Protein AF-A0A9X3VBK5-F1 (afdb_monomer)

Foldseek 3Di:
DDDDDDDDDDDDDDDDPPDDDDDDPPDPPDDPPVDDPDDDPPPPPPPPPPDDDDPVRLVPDPPVDPPDDDPLVVQLVVCVVVVNDPSNVPPVVSVVVVVVD

pLDDT: mean 72.31, std 13.9, range [42.0, 92.19]

Radius of gyration: 31.39 Å; Cα contacts (8 Å, |Δi|>4): 17; chains: 1; bounding box: 71×64×63 Å

Structure (mmCIF, N/CA/C/O backbone):
data_AF-A0A9X3VBK5-F1
#
_entry.id   AF-A0A9X3VBK5-F1
#
loop_
_atom_site.group_PDB
_atom_site.id
_atom_site.type_symbol
_atom_site.label_atom_id
_atom_site.label_alt_id
_atom_site.label_comp_id
_atom_site.label_asym_id
_atom_site.label_entity_id
_atom_site.label_seq_id
_atom_site.pdbx_PDB_ins_code
_atom_site.Cartn_x
_atom_site.Cartn_y
_atom_site.Cartn_z
_atom_site.occupancy
_atom_site.B_iso_or_equiv
_atom_site.auth_seq_id
_atom_site.auth_comp_id
_atom_site.auth_asym_id
_atom_site.auth_atom_id
_atom_site.pdbx_PDB_model_num
ATOM 1 N N . MET A 1 1 ? 56.108 5.481 1.969 1.00 42.00 1 MET A N 1
ATOM 2 C CA . MET A 1 1 ? 55.533 6.588 2.764 1.00 42.00 1 MET A CA 1
ATOM 3 C C . MET A 1 1 ? 56.610 7.629 3.003 1.00 42.00 1 MET A C 1
ATOM 5 O O . MET A 1 1 ? 57.718 7.203 3.306 1.00 42.00 1 MET A O 1
ATOM 9 N N . PRO A 1 2 ? 56.276 8.927 3.051 1.00 48.38 2 PRO A N 1
ATOM 10 C CA . PRO A 1 2 ? 55.468 9.722 2.116 1.00 48.38 2 PRO A CA 1
ATOM 11 C C . PRO A 1 2 ? 56.465 10.487 1.184 1.00 48.38 2 PRO A C 1
ATOM 13 O O . PRO A 1 2 ? 57.523 9.923 0.933 1.00 48.38 2 PRO A O 1
ATOM 16 N N . THR A 1 3 ? 56.279 11.664 0.568 1.00 46.81 3 THR A N 1
ATOM 17 C CA . THR A 1 3 ? 55.198 12.670 0.438 1.00 46.81 3 THR A CA 1
ATOM 18 C C . THR A 1 3 ? 55.039 13.079 -1.048 1.00 46.81 3 THR A C 1
ATOM 20 O O . THR A 1 3 ? 55.686 12.528 -1.937 1.00 46.81 3 THR A O 1
ATOM 23 N N . SER A 1 4 ? 54.199 14.079 -1.328 1.00 52.28 4 SER A N 1
ATOM 24 C CA . SER A 1 4 ? 54.236 14.909 -2.545 1.00 52.28 4 SER A CA 1
ATOM 25 C C . SER A 1 4 ? 54.259 16.392 -2.132 1.00 52.28 4 SER A C 1
ATOM 27 O O . SER A 1 4 ? 53.777 16.702 -1.039 1.00 52.28 4 SER A O 1
ATOM 29 N N . PRO A 1 5 ? 54.807 17.319 -2.942 1.00 60.88 5 PRO A N 1
ATOM 30 C CA . PRO A 1 5 ? 54.797 18.746 -2.618 1.00 60.88 5 PRO A CA 1
ATOM 31 C C . PRO A 1 5 ? 53.393 19.363 -2.795 1.00 60.88 5 PRO A C 1
ATOM 33 O O . PRO A 1 5 ? 52.616 18.887 -3.627 1.00 60.88 5 PRO A O 1
ATOM 36 N N . PRO A 1 6 ? 53.049 20.432 -2.052 1.00 49.16 6 PRO A N 1
ATOM 37 C CA . PRO A 1 6 ? 51.755 21.096 -2.178 1.00 49.16 6 PRO A CA 1
ATOM 38 C C . PRO A 1 6 ? 51.657 21.905 -3.479 1.00 49.16 6 PRO A C 1
ATOM 40 O O . PRO A 1 6 ? 52.544 22.693 -3.808 1.00 49.16 6 PRO A O 1
ATOM 43 N N . SER A 1 7 ? 50.544 21.751 -4.199 1.00 44.44 7 SER A N 1
ATOM 44 C CA . SER A 1 7 ? 50.216 22.597 -5.350 1.00 44.44 7 SER A CA 1
ATOM 45 C C . SER A 1 7 ? 49.726 23.966 -4.870 1.00 44.44 7 SER A C 1
ATOM 47 O O . SER A 1 7 ? 48.705 24.066 -4.189 1.00 44.44 7 SER A O 1
ATOM 49 N N . SER A 1 8 ? 50.463 25.025 -5.209 1.00 48.12 8 SER A N 1
ATOM 50 C CA . SER A 1 8 ? 50.069 26.403 -4.906 1.00 48.12 8 SER A CA 1
ATOM 51 C C . SER A 1 8 ? 49.005 26.877 -5.897 1.00 48.12 8 SER A C 1
ATOM 53 O O . SER A 1 8 ? 49.268 26.969 -7.096 1.00 48.12 8 SER A O 1
ATOM 55 N N . SER A 1 9 ? 47.803 27.183 -5.405 1.00 50.09 9 SER A N 1
ATOM 56 C CA . SER A 1 9 ? 46.740 27.794 -6.214 1.00 50.09 9 SER A CA 1
ATOM 57 C C . SER A 1 9 ? 46.908 29.319 -6.246 1.00 50.09 9 SER A C 1
ATOM 59 O O . SER A 1 9 ? 47.011 29.923 -5.176 1.00 50.09 9 SER A O 1
ATOM 61 N N . PRO A 1 10 ? 46.907 29.977 -7.421 1.00 53.22 10 PRO A N 1
ATOM 62 C CA . PRO A 1 10 ? 46.969 31.432 -7.489 1.00 53.22 10 PRO A CA 1
ATOM 63 C C . PRO A 1 10 ? 45.655 32.058 -7.000 1.00 53.22 10 PRO A C 1
ATOM 65 O O . PRO A 1 10 ? 44.563 31.601 -7.339 1.00 53.22 10 PRO A O 1
ATOM 68 N N . ALA A 1 11 ? 45.764 33.126 -6.208 1.00 48.34 11 ALA A N 1
ATOM 69 C CA . ALA A 1 11 ? 44.611 33.853 -5.685 1.00 48.34 11 ALA A CA 1
ATOM 70 C C . ALA A 1 11 ? 43.803 34.519 -6.814 1.00 48.34 11 ALA A C 1
ATOM 72 O O . ALA A 1 11 ? 44.362 35.151 -7.712 1.00 48.34 11 ALA A O 1
ATOM 73 N N . ARG A 1 12 ? 42.472 34.400 -6.751 1.00 54.22 12 ARG A N 1
ATOM 74 C CA . ARG A 1 12 ? 41.550 34.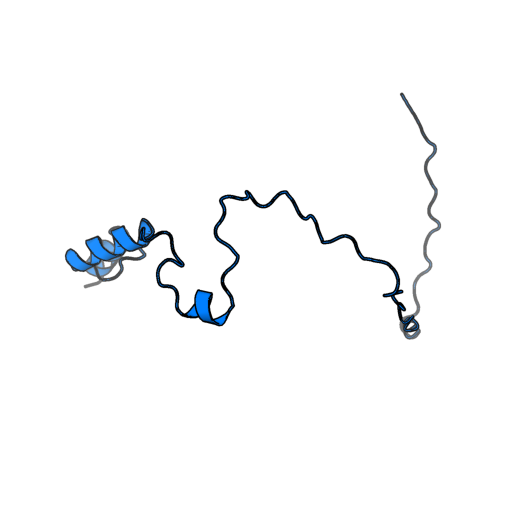993 -7.728 1.00 54.22 12 ARG A CA 1
ATOM 75 C C . ARG A 1 12 ? 41.291 36.472 -7.380 1.00 54.22 12 ARG A C 1
ATOM 77 O O . ARG A 1 12 ? 40.927 36.736 -6.234 1.00 54.22 12 ARG A O 1
ATOM 84 N N . PRO A 1 13 ? 41.441 37.426 -8.319 1.00 63.28 13 PRO A N 1
ATOM 85 C CA . PRO A 1 13 ? 41.087 38.827 -8.077 1.00 63.28 13 PRO A CA 1
ATOM 86 C C . PRO A 1 13 ? 39.561 39.008 -7.919 1.00 63.28 13 PRO A C 1
ATOM 88 O O . PRO A 1 13 ? 38.796 38.151 -8.378 1.00 63.28 13 PRO A O 1
ATOM 91 N N . PRO A 1 14 ? 39.101 40.097 -7.270 1.00 53.12 14 PRO A N 1
ATOM 92 C CA . PRO A 1 14 ? 37.676 40.379 -7.104 1.00 53.12 14 PRO A CA 1
ATOM 93 C C . PRO A 1 14 ? 37.005 40.623 -8.463 1.00 53.12 14 PRO A C 1
ATOM 95 O O . PRO A 1 14 ? 37.605 41.208 -9.361 1.00 53.12 14 PRO A O 1
ATOM 98 N N . ALA A 1 15 ? 35.768 40.149 -8.617 1.00 57.06 15 ALA A N 1
ATOM 99 C CA . ALA A 1 15 ? 35.036 40.221 -9.878 1.00 57.06 15 ALA A CA 1
ATOM 100 C C . ALA A 1 15 ? 34.178 41.493 -9.970 1.00 57.06 15 ALA A C 1
ATOM 102 O O . ALA A 1 15 ? 33.359 41.747 -9.085 1.00 57.06 15 ALA A O 1
ATOM 103 N N . ASP A 1 16 ? 34.314 42.233 -11.072 1.00 56.06 16 ASP A N 1
ATOM 104 C CA . ASP A 1 16 ? 33.401 43.323 -11.425 1.00 56.06 16 ASP A CA 1
ATOM 105 C C . ASP 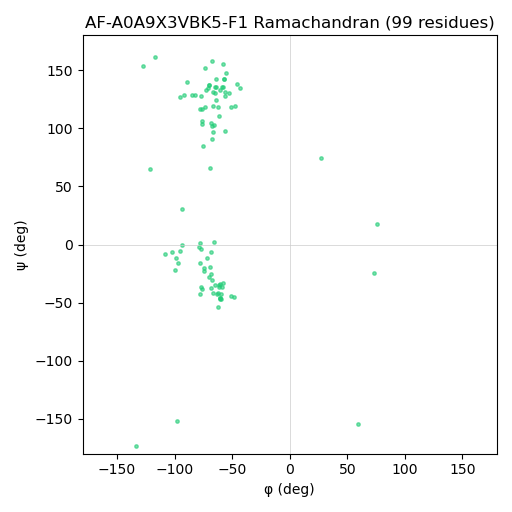A 1 16 ? 31.993 42.776 -11.744 1.00 56.06 16 ASP A C 1
ATOM 107 O O . ASP A 1 16 ? 31.862 41.849 -12.551 1.00 56.06 16 ASP A O 1
ATOM 111 N N . PRO A 1 17 ? 30.913 43.342 -11.170 1.00 57.53 17 PRO A N 1
ATOM 112 C CA . PRO A 1 17 ? 29.559 42.789 -11.288 1.00 57.53 17 PRO A CA 1
ATOM 113 C C . PRO A 1 17 ? 28.860 43.070 -12.633 1.00 57.53 17 PRO A C 1
ATOM 115 O O . PRO A 1 17 ? 27.706 42.688 -12.807 1.00 57.53 17 PRO A O 1
ATOM 118 N N . THR A 1 18 ? 29.517 43.745 -13.581 1.00 55.75 18 THR A N 1
ATOM 119 C CA . THR A 1 18 ? 28.951 44.124 -14.892 1.00 55.75 18 THR A CA 1
ATOM 120 C C . THR A 1 18 ? 29.410 43.241 -16.055 1.00 55.75 18 THR A C 1
ATOM 122 O O . THR A 1 18 ? 28.881 43.367 -17.161 1.00 55.75 18 THR A O 1
ATOM 125 N N . ALA A 1 19 ? 30.348 42.316 -15.836 1.00 59.44 19 ALA A N 1
ATOM 126 C CA . ALA A 1 19 ? 30.740 41.344 -16.851 1.00 59.44 19 ALA A CA 1
ATOM 127 C C . ALA A 1 19 ? 29.672 40.241 -16.973 1.00 59.44 19 ALA A C 1
ATOM 129 O O . ALA A 1 19 ? 29.569 39.364 -16.114 1.00 59.44 19 ALA A O 1
ATOM 130 N N . SER A 1 20 ? 28.887 40.262 -18.058 1.00 61.44 20 SER A N 1
ATOM 131 C CA . SER A 1 20 ? 28.005 39.136 -18.398 1.00 61.44 20 SER A CA 1
ATOM 132 C C . SER A 1 20 ? 28.829 37.854 -18.506 1.00 61.44 20 SER A C 1
ATOM 134 O O . SER A 1 20 ? 29.835 37.820 -19.217 1.00 61.44 20 SER A O 1
ATOM 136 N N . ALA A 1 21 ? 28.410 36.805 -17.795 1.00 68.12 21 ALA A N 1
ATOM 137 C CA . ALA A 1 21 ? 29.104 35.525 -17.819 1.00 68.12 21 ALA A CA 1
ATOM 138 C C . ALA A 1 21 ? 29.174 34.988 -19.263 1.00 68.12 21 ALA A C 1
ATOM 140 O O . ALA A 1 21 ? 28.162 35.041 -19.970 1.00 68.12 21 ALA A O 1
ATOM 141 N N . PRO A 1 22 ? 30.330 34.468 -19.718 1.00 65.75 22 PRO A N 1
ATOM 142 C CA . PRO A 1 22 ? 30.445 33.921 -21.061 1.00 65.75 22 PRO A CA 1
ATOM 143 C C . PRO A 1 22 ? 29.500 32.726 -21.203 1.00 65.75 22 PRO A C 1
ATOM 145 O O . PRO A 1 22 ? 29.628 31.729 -20.490 1.00 65.75 22 PRO A O 1
ATOM 148 N N . VAL A 1 23 ? 28.543 32.834 -22.126 1.00 67.06 23 VAL A N 1
ATOM 149 C CA . VAL A 1 23 ? 27.674 31.714 -22.497 1.00 67.06 23 VAL A CA 1
ATOM 150 C C . VAL A 1 23 ? 28.564 30.634 -23.123 1.00 67.06 23 VAL A C 1
ATOM 152 O O . VAL A 1 23 ? 29.286 30.944 -24.073 1.00 67.06 23 VAL A O 1
ATOM 155 N N . PRO A 1 24 ? 28.561 29.387 -22.619 1.00 70.19 24 PRO A N 1
ATOM 156 C CA . PRO A 1 24 ? 29.359 28.327 -23.218 1.00 70.19 24 PRO A CA 1
ATOM 157 C C . PRO A 1 24 ? 28.843 28.029 -24.628 1.00 70.19 24 PRO A C 1
ATOM 159 O O . PRO A 1 24 ? 27.641 27.822 -24.820 1.00 70.19 24 PRO A O 1
ATOM 162 N N . GLU A 1 25 ? 29.740 27.978 -25.616 1.00 70.50 25 GLU A N 1
ATOM 163 C CA . GLU A 1 25 ? 29.360 27.556 -26.964 1.00 70.50 25 GLU A CA 1
ATOM 164 C C . GLU A 1 25 ? 28.773 26.140 -26.940 1.00 70.50 25 GLU A C 1
ATOM 166 O O . GLU A 1 25 ? 29.294 25.221 -26.299 1.00 70.50 25 GLU A O 1
ATOM 171 N N . ARG A 1 26 ? 27.667 25.954 -27.668 1.00 64.69 26 ARG A N 1
ATOM 172 C CA . ARG A 1 26 ? 26.977 24.668 -27.765 1.00 64.69 26 ARG A CA 1
ATOM 173 C C . ARG A 1 26 ? 27.758 23.719 -28.672 1.00 64.69 26 ARG A C 1
ATOM 175 O O . ARG A 1 26 ? 27.442 23.570 -29.849 1.00 64.69 26 ARG A O 1
ATOM 182 N N . VAL A 1 27 ? 28.746 23.032 -28.105 1.00 70.25 27 VAL A N 1
ATOM 183 C CA . VAL A 1 27 ? 29.427 21.920 -28.777 1.00 70.25 27 VAL A CA 1
ATOM 184 C C . VAL A 1 27 ? 28.429 20.776 -28.971 1.00 70.25 27 VAL A C 1
ATOM 186 O O . VAL A 1 27 ? 28.104 20.040 -28.035 1.00 70.25 27 VAL A O 1
ATOM 189 N N . GLU A 1 28 ? 27.927 20.610 -30.194 1.00 69.94 28 GLU A N 1
ATOM 190 C CA . GLU A 1 28 ? 27.101 19.456 -30.538 1.00 69.94 28 GLU A CA 1
ATOM 191 C C . GLU A 1 28 ? 27.953 18.184 -30.530 1.00 69.94 28 GLU A C 1
ATOM 193 O O . GLU A 1 28 ? 28.740 17.922 -31.442 1.00 69.94 28 GLU A O 1
ATOM 198 N N . ARG A 1 29 ? 27.790 17.372 -29.479 1.00 71.88 29 ARG A N 1
ATOM 199 C CA . ARG A 1 29 ? 28.418 16.050 -29.375 1.00 71.88 29 ARG A CA 1
ATOM 200 C C . ARG A 1 29 ? 27.818 15.109 -30.420 1.00 71.88 29 ARG A C 1
ATOM 202 O O . ARG A 1 29 ? 26.833 14.426 -30.151 1.00 71.88 29 ARG A O 1
ATOM 209 N N . ARG A 1 30 ? 28.423 15.069 -31.608 1.00 71.12 30 ARG A N 1
ATOM 210 C CA . ARG A 1 30 ? 28.132 14.055 -32.628 1.00 71.12 30 ARG A CA 1
ATOM 211 C C . ARG A 1 30 ? 28.590 12.693 -32.107 1.00 71.12 30 ARG A C 1
ATOM 213 O O . ARG A 1 30 ? 29.769 12.512 -31.816 1.00 71.12 30 ARG A O 1
ATOM 220 N N . VAL A 1 31 ? 27.652 11.762 -31.970 1.00 73.31 31 VAL A N 1
ATOM 221 C CA 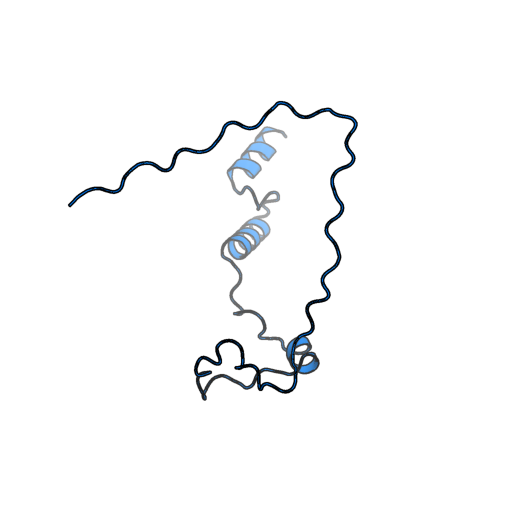. VAL A 1 31 ? 27.925 10.367 -31.602 1.00 73.31 31 VAL A CA 1
ATOM 222 C C . VAL A 1 31 ? 28.005 9.553 -32.889 1.00 73.31 31 VAL A C 1
ATOM 224 O O . VAL A 1 31 ? 27.095 9.627 -33.713 1.00 73.31 31 VAL A O 1
ATOM 227 N N . ASP A 1 32 ? 29.089 8.801 -33.072 1.00 70.94 32 ASP A N 1
ATOM 228 C CA . ASP A 1 32 ? 29.239 7.887 -34.206 1.00 70.94 32 ASP A CA 1
ATOM 229 C C . ASP A 1 32 ? 28.404 6.620 -33.972 1.00 70.94 32 ASP A C 1
ATOM 231 O O . ASP A 1 32 ? 28.781 5.740 -33.199 1.00 70.94 32 ASP A O 1
ATOM 235 N N . THR A 1 33 ? 27.259 6.531 -34.648 1.00 69.50 33 THR A N 1
ATOM 236 C CA . THR A 1 33 ? 26.346 5.380 -34.584 1.00 69.50 33 THR A CA 1
ATOM 237 C C . THR A 1 33 ? 26.797 4.192 -35.438 1.00 69.50 33 THR A C 1
ATOM 239 O O . THR A 1 33 ? 26.147 3.149 -35.412 1.00 69.50 33 THR A O 1
ATOM 242 N N . THR A 1 34 ? 27.912 4.311 -36.170 1.00 74.50 34 THR A N 1
ATOM 243 C CA . THR A 1 34 ? 28.526 3.201 -36.920 1.00 74.50 34 THR A CA 1
ATOM 244 C C . THR A 1 34 ? 29.139 2.167 -35.975 1.00 74.50 34 THR A C 1
ATOM 246 O O . THR A 1 34 ? 29.225 0.983 -36.303 1.00 74.50 34 THR A O 1
ATOM 249 N N . GLN A 1 35 ? 29.557 2.598 -34.781 1.00 75.38 35 GLN A N 1
ATOM 250 C CA . GLN A 1 35 ? 30.097 1.708 -33.762 1.00 75.38 35 GLN A CA 1
ATOM 251 C C . GLN A 1 35 ? 28.971 0.949 -33.064 1.00 75.38 35 GLN A C 1
ATOM 253 O O . GLN A 1 35 ? 28.026 1.536 -32.531 1.00 75.38 35 GLN A O 1
ATOM 258 N N . LYS A 1 36 ? 29.099 -0.381 -33.008 1.00 66.94 36 LYS A N 1
ATOM 259 C CA . LYS A 1 36 ? 28.187 -1.232 -32.242 1.00 66.94 36 LYS A CA 1
ATOM 260 C C . LYS A 1 36 ? 28.372 -0.935 -30.754 1.00 66.94 36 LYS A C 1
ATOM 262 O O . LYS A 1 36 ? 29.276 -1.480 -30.122 1.00 66.94 36 LYS A O 1
ATOM 267 N N . HIS A 1 37 ? 27.514 -0.080 -30.198 1.00 64.12 37 HIS A N 1
ATOM 268 C CA . HIS A 1 37 ? 27.482 0.161 -28.760 1.00 64.12 37 HIS A CA 1
ATOM 269 C C . HIS A 1 37 ? 27.346 -1.181 -28.018 1.00 64.12 37 HIS A C 1
ATOM 271 O O . HIS A 1 37 ? 26.468 -1.979 -28.371 1.00 64.12 37 HIS A O 1
ATOM 277 N N . PRO A 1 38 ? 28.190 -1.460 -27.006 1.00 65.00 38 PRO A N 1
ATOM 278 C CA . PRO A 1 38 ? 27.970 -2.610 -26.146 1.00 65.00 38 PRO A CA 1
ATOM 279 C C . PRO A 1 38 ? 26.615 -2.430 -25.459 1.00 65.00 38 PRO A C 1
ATOM 281 O O . PRO A 1 38 ? 26.313 -1.346 -24.953 1.00 65.00 38 PRO A O 1
ATOM 284 N N . ALA A 1 39 ? 25.791 -3.480 -25.463 1.00 64.25 39 ALA A N 1
ATOM 285 C CA . ALA A 1 39 ? 24.538 -3.461 -24.719 1.00 64.25 39 ALA A CA 1
ATOM 286 C C . ALA A 1 39 ? 24.856 -3.153 -23.242 1.00 64.25 39 ALA A C 1
ATOM 288 O O . ALA A 1 39 ? 25.787 -3.765 -22.704 1.00 64.25 39 ALA A O 1
ATOM 289 N N . PRO A 1 40 ? 24.151 -2.204 -22.597 1.00 58.59 40 PRO A N 1
ATOM 290 C CA . PRO A 1 40 ? 24.443 -1.823 -21.222 1.00 58.59 40 PRO A CA 1
ATOM 291 C C . PRO A 1 40 ? 24.241 -3.039 -20.325 1.00 58.59 40 PRO A C 1
ATOM 293 O O . PRO A 1 40 ? 23.117 -3.509 -20.181 1.00 58.59 40 PRO A O 1
ATOM 296 N N . ASN A 1 41 ? 25.362 -3.545 -19.806 1.00 56.94 41 ASN A N 1
ATOM 297 C CA . ASN A 1 41 ? 25.498 -4.731 -18.968 1.00 56.94 41 ASN A CA 1
ATOM 298 C C . ASN A 1 41 ? 24.399 -5.780 -19.208 1.00 56.94 41 ASN A C 1
ATOM 300 O O . ASN A 1 41 ? 23.491 -5.955 -18.397 1.00 56.94 41 ASN A O 1
ATOM 304 N N . ALA A 1 42 ? 24.497 -6.489 -20.337 1.00 55.78 42 ALA A N 1
ATOM 305 C CA . ALA A 1 42 ? 23.806 -7.762 -20.510 1.00 55.78 42 ALA A CA 1
ATOM 306 C C . ALA A 1 42 ? 24.458 -8.811 -19.591 1.00 55.78 42 ALA A C 1
ATOM 308 O O . ALA A 1 42 ? 25.080 -9.768 -20.056 1.00 55.78 42 ALA A O 1
ATOM 309 N N . GLU A 1 43 ? 24.317 -8.602 -18.278 1.00 56.81 43 GLU A N 1
ATOM 310 C CA . GLU A 1 43 ? 24.413 -9.659 -17.281 1.00 56.81 43 GLU A CA 1
ATOM 311 C C . GLU A 1 43 ? 23.587 -10.824 -17.805 1.00 56.81 43 GLU A C 1
ATOM 313 O O . GLU A 1 43 ? 22.522 -10.612 -18.396 1.00 56.81 43 GLU A O 1
ATOM 318 N N . GLN A 1 44 ? 24.111 -12.040 -17.658 1.00 58.59 44 GLN A N 1
ATOM 319 C CA . GLN A 1 44 ? 23.431 -13.241 -18.119 1.00 58.59 44 GLN A CA 1
ATOM 320 C C . GLN A 1 4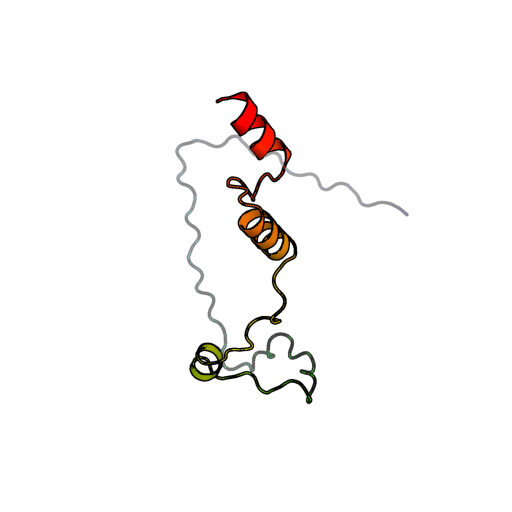4 ? 22.050 -13.288 -17.469 1.00 58.59 44 GLN A C 1
ATOM 322 O O . GLN A 1 44 ? 21.923 -13.727 -16.327 1.00 58.59 44 GLN A O 1
ATOM 327 N N . LYS A 1 45 ? 21.024 -12.831 -18.203 1.00 56.12 45 LYS A N 1
ATOM 328 C CA . LYS A 1 45 ? 19.631 -13.082 -17.859 1.00 56.12 45 LYS A CA 1
ATOM 329 C C . LYS A 1 45 ? 19.555 -14.579 -17.658 1.00 56.12 45 LYS A C 1
ATOM 331 O O . LYS A 1 45 ? 19.882 -15.324 -18.586 1.00 56.12 45 LYS A O 1
ATOM 336 N N . ASP A 1 46 ? 19.204 -14.981 -16.441 1.00 54.66 46 ASP A N 1
ATOM 337 C CA . ASP A 1 46 ? 18.956 -16.377 -16.125 1.00 54.66 46 ASP A CA 1
ATOM 338 C C . ASP A 1 46 ? 18.047 -16.910 -17.230 1.00 54.66 46 ASP A C 1
ATOM 340 O O . ASP A 1 46 ? 16.978 -16.349 -17.472 1.00 54.66 46 ASP A O 1
ATOM 344 N N . LEU A 1 47 ? 18.512 -17.917 -17.971 1.00 56.94 47 LEU A N 1
ATOM 345 C CA . LEU A 1 47 ? 17.818 -18.396 -19.168 1.00 56.94 47 LEU A CA 1
ATOM 346 C C . LEU A 1 47 ? 16.484 -19.079 -18.815 1.00 56.94 47 LEU A C 1
ATOM 348 O O . LEU A 1 47 ? 15.712 -19.409 -19.709 1.00 56.94 47 LEU A O 1
ATOM 352 N N . ASN A 1 48 ? 16.216 -19.254 -17.515 1.00 59.69 48 ASN A N 1
ATOM 353 C CA . ASN A 1 48 ? 14.949 -19.697 -16.945 1.00 59.69 48 ASN A CA 1
ATOM 354 C C . ASN A 1 48 ? 14.040 -18.536 -16.492 1.00 59.69 48 ASN A C 1
ATOM 356 O O . ASN A 1 48 ? 12.907 -18.781 -16.080 1.00 59.69 48 ASN A O 1
ATOM 360 N N . SER A 1 49 ? 14.501 -17.279 -16.545 1.00 61.41 49 SER A N 1
ATOM 361 C CA . SER A 1 49 ? 13.626 -16.117 -16.355 1.00 61.41 49 SER A CA 1
ATOM 362 C C . SER A 1 49 ? 12.601 -16.061 -17.488 1.00 61.41 49 SER A C 1
ATOM 364 O O . SER A 1 49 ? 12.993 -16.202 -18.650 1.00 61.41 49 SER A O 1
ATOM 366 N N . PRO A 1 50 ? 11.311 -15.809 -17.197 1.00 68.12 50 PRO A N 1
ATOM 367 C CA . PRO A 1 50 ? 10.321 -15.621 -18.247 1.00 68.12 50 PRO A CA 1
ATOM 368 C C . PRO A 1 50 ? 10.741 -14.475 -19.172 1.00 68.12 50 PRO A C 1
ATOM 370 O O . PRO A 1 50 ? 11.295 -13.463 -18.728 1.00 68.12 50 PRO A O 1
ATOM 373 N N . GLU A 1 51 ? 10.479 -14.642 -20.468 1.00 76.62 51 GLU A N 1
ATOM 374 C CA . GLU A 1 51 ? 10.783 -13.617 -21.461 1.00 76.62 51 GLU A CA 1
ATOM 375 C C . GLU A 1 51 ? 10.075 -12.301 -21.093 1.00 76.62 51 GLU A C 1
ATOM 377 O O . GLU A 1 51 ? 8.974 -12.293 -20.535 1.00 76.62 51 GLU A O 1
ATOM 382 N N . ALA A 1 52 ? 10.742 -11.171 -21.335 1.00 79.06 52 ALA A N 1
ATOM 383 C CA . ALA A 1 52 ? 10.246 -9.876 -20.885 1.00 79.06 52 ALA A CA 1
ATOM 384 C C . ALA A 1 52 ? 8.966 -9.505 -21.650 1.00 79.06 52 ALA A C 1
ATOM 386 O O . ALA A 1 52 ? 9.043 -9.065 -22.797 1.00 79.06 52 ALA A O 1
ATOM 387 N N . ARG A 1 53 ? 7.815 -9.677 -20.982 1.00 85.06 53 ARG A N 1
ATOM 388 C CA . ARG A 1 53 ? 6.464 -9.388 -21.491 1.00 85.06 53 ARG A CA 1
ATOM 389 C C . ARG A 1 53 ? 6.421 -8.058 -22.246 1.00 85.06 53 ARG A C 1
ATOM 391 O O . ARG A 1 53 ? 6.916 -7.039 -21.750 1.00 85.06 53 ARG A O 1
ATOM 398 N N . LEU A 1 54 ? 5.779 -8.052 -23.412 1.00 92.00 54 LEU A N 1
ATOM 399 C CA . LEU A 1 54 ? 5.521 -6.832 -24.176 1.00 92.00 54 LEU A CA 1
ATOM 400 C C . LEU A 1 54 ? 4.707 -5.841 -23.324 1.00 92.00 54 LEU A C 1
ATOM 402 O O . LEU A 1 54 ? 3.970 -6.268 -22.435 1.00 92.00 54 LEU A O 1
ATOM 406 N N . PRO A 1 55 ? 4.771 -4.518 -23.579 1.00 91.50 55 PRO A N 1
ATOM 407 C CA . PRO A 1 55 ? 4.089 -3.532 -22.738 1.00 91.50 55 PRO A CA 1
ATOM 408 C C . PRO A 1 55 ? 2.604 -3.842 -22.510 1.00 91.50 55 PRO A C 1
ATOM 410 O O . PRO A 1 55 ? 2.154 -3.832 -21.371 1.00 91.50 55 PRO A O 1
ATOM 413 N N . HIS A 1 56 ? 1.886 -4.233 -23.568 1.00 91.94 56 HIS A N 1
ATOM 414 C CA . HIS A 1 56 ? 0.468 -4.591 -23.509 1.00 91.94 56 HIS A CA 1
ATOM 415 C C . HIS A 1 56 ? 0.185 -5.958 -22.860 1.00 91.94 56 HIS A C 1
ATOM 417 O O . HIS A 1 56 ? -0.915 -6.164 -22.366 1.00 91.94 56 HIS A O 1
ATOM 423 N N . GLU A 1 57 ? 1.144 -6.885 -22.827 1.00 88.94 57 GLU A N 1
ATOM 424 C CA . GLU A 1 57 ? 1.023 -8.148 -22.081 1.00 88.94 57 GLU A CA 1
ATOM 425 C C . GLU A 1 57 ? 1.258 -7.905 -20.588 1.00 88.94 57 GLU A C 1
ATOM 427 O O . GLU A 1 57 ? 0.516 -8.394 -19.740 1.00 88.94 57 GLU A O 1
ATOM 432 N N . ARG A 1 58 ? 2.274 -7.094 -20.267 1.00 87.88 58 ARG A N 1
ATOM 433 C CA . ARG A 1 58 ? 2.596 -6.665 -18.906 1.00 87.88 58 ARG A CA 1
ATOM 434 C C . ARG A 1 58 ? 1.425 -5.885 -18.299 1.00 87.88 58 ARG A C 1
ATOM 436 O O . ARG A 1 58 ? 1.009 -6.199 -17.190 1.00 87.88 58 ARG A O 1
ATOM 443 N N . ASP A 1 59 ? 0.839 -4.941 -19.033 1.00 88.44 59 ASP A N 1
ATOM 444 C CA . ASP A 1 59 ? -0.304 -4.140 -18.564 1.00 88.44 59 ASP A CA 1
ATOM 445 C C . ASP A 1 59 ? -1.614 -4.943 -18.416 1.00 88.44 59 ASP A C 1
ATOM 447 O O . ASP A 1 59 ? -2.513 -4.505 -17.704 1.00 88.44 59 ASP A O 1
ATOM 451 N N . GLN A 1 60 ? -1.735 -6.116 -19.052 1.00 88.38 60 GLN A N 1
ATOM 452 C CA . GLN A 1 60 ? -2.860 -7.050 -18.863 1.00 88.38 60 GLN A CA 1
ATOM 453 C C . GLN A 1 60 ? -2.586 -8.129 -17.801 1.00 88.38 60 GLN A C 1
ATOM 455 O O . GLN A 1 60 ? -3.443 -8.976 -17.550 1.00 88.38 60 GLN A O 1
ATOM 460 N N . SER A 1 61 ? -1.400 -8.133 -17.186 1.00 85.94 61 SER A N 1
ATOM 461 C CA . SER A 1 61 ? -1.013 -9.172 -16.233 1.00 85.94 61 SER A CA 1
ATOM 462 C C . SER A 1 61 ? -1.414 -8.840 -14.792 1.00 85.94 61 SER A C 1
ATOM 464 O O . SER A 1 61 ? -1.343 -7.693 -14.355 1.00 85.94 61 SER A O 1
ATOM 466 N N . VAL A 1 62 ? -1.879 -9.860 -14.064 1.00 82.44 62 VAL A N 1
ATOM 467 C CA . VAL A 1 62 ? -2.454 -9.739 -12.708 1.00 82.44 62 VAL A CA 1
ATOM 468 C C . VAL A 1 62 ? -1.447 -10.046 -11.594 1.00 82.44 62 VAL A C 1
ATOM 470 O O . VAL A 1 62 ? -1.661 -9.679 -10.446 1.00 82.44 62 VAL A O 1
ATOM 473 N N . ASP A 1 63 ? -0.335 -10.687 -11.945 1.00 83.69 63 ASP A N 1
ATOM 474 C CA . ASP A 1 63 ? 0.771 -11.151 -11.097 1.00 83.69 63 ASP A CA 1
ATOM 475 C C . ASP A 1 63 ? 1.917 -10.122 -11.012 1.00 83.69 63 ASP A C 1
ATOM 477 O O . ASP A 1 63 ? 3.092 -10.461 -10.907 1.00 83.69 63 ASP A O 1
ATOM 481 N N . MET A 1 64 ? 1.573 -8.836 -11.109 1.00 79.81 64 MET A N 1
ATOM 482 C CA . MET A 1 64 ? 2.522 -7.711 -11.092 1.00 79.81 64 MET A CA 1
ATOM 483 C C . MET A 1 64 ? 3.028 -7.371 -9.686 1.00 79.81 64 MET A C 1
ATOM 485 O O . MET A 1 64 ? 4.015 -6.650 -9.537 1.00 79.81 64 MET A O 1
ATOM 489 N N . THR A 1 65 ? 2.340 -7.875 -8.664 1.00 81.88 65 THR A N 1
ATOM 490 C CA . THR A 1 65 ? 2.773 -7.877 -7.269 1.00 81.88 65 THR A CA 1
ATOM 491 C C . THR A 1 65 ? 2.939 -9.316 -6.793 1.00 81.88 65 THR A C 1
ATOM 493 O O . THR A 1 65 ? 2.374 -10.253 -7.353 1.00 81.88 65 THR A O 1
ATOM 496 N N . ASP A 1 66 ? 3.686 -9.474 -5.711 1.00 81.81 66 ASP A N 1
ATOM 497 C CA . ASP A 1 66 ? 3.913 -10.708 -4.959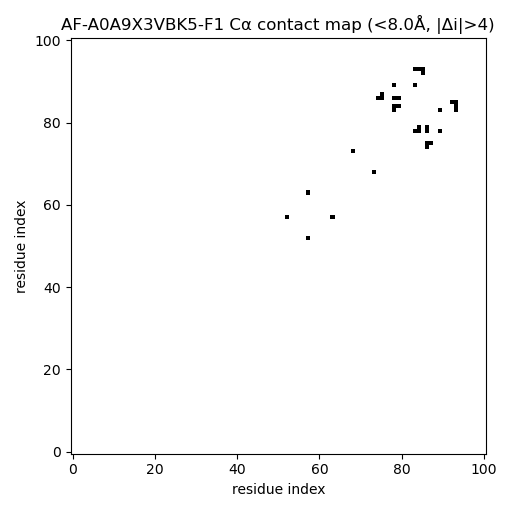 1.00 81.81 66 ASP A CA 1
ATOM 498 C C . ASP A 1 66 ? 2.654 -11.273 -4.267 1.00 81.81 66 ASP A C 1
ATOM 500 O O . ASP A 1 66 ? 2.733 -12.291 -3.588 1.00 81.81 66 ASP A O 1
ATOM 504 N N . GLY A 1 67 ? 1.486 -10.641 -4.437 1.00 82.38 67 GLY A N 1
ATOM 505 C CA . GLY A 1 67 ? 0.204 -11.049 -3.846 1.00 82.38 67 GLY A CA 1
ATOM 506 C C . GLY A 1 67 ? 0.079 -10.779 -2.342 1.00 82.38 67 GLY A C 1
ATOM 507 O O . GLY A 1 67 ? -1.032 -10.588 -1.851 1.00 82.38 67 GLY A O 1
ATOM 508 N N . GLU A 1 68 ? 1.201 -10.697 -1.631 1.00 88.12 68 GLU A N 1
ATOM 509 C CA . GLU A 1 68 ? 1.274 -10.457 -0.193 1.00 88.12 68 GLU A CA 1
ATOM 510 C C . GLU A 1 68 ? 0.953 -8.989 0.165 1.00 88.12 68 GLU A C 1
ATOM 512 O O . GLU A 1 68 ? 1.666 -8.064 -0.245 1.00 88.12 68 GLU A O 1
ATOM 517 N N . PRO A 1 69 ? -0.105 -8.717 0.953 1.00 86.75 69 PRO A N 1
ATOM 518 C CA . PRO A 1 69 ? -0.364 -7.374 1.450 1.00 86.75 69 PRO A CA 1
ATOM 519 C C . PRO A 1 69 ? 0.696 -6.988 2.485 1.00 86.75 69 PRO A C 1
ATOM 521 O O . PRO A 1 69 ? 1.025 -7.767 3.380 1.00 86.75 69 PRO A O 1
ATOM 524 N N . ARG A 1 70 ? 1.197 -5.751 2.403 1.00 90.00 70 ARG A N 1
ATOM 525 C CA . ARG A 1 70 ? 2.171 -5.207 3.364 1.00 90.00 70 ARG A CA 1
ATOM 526 C C . ARG A 1 70 ? 1.648 -5.289 4.809 1.00 90.00 70 ARG A C 1
ATOM 528 O O . ARG A 1 70 ? 0.442 -5.118 5.007 1.00 90.00 70 ARG A O 1
ATOM 535 N N . PRO A 1 71 ? 2.516 -5.472 5.823 1.00 89.19 71 PRO A N 1
ATOM 536 C CA . PRO A 1 71 ? 2.082 -5.653 7.210 1.00 89.19 71 PRO A CA 1
ATOM 537 C C . PRO A 1 71 ? 1.246 -4.479 7.744 1.00 89.19 71 PRO A C 1
ATOM 539 O O . PRO A 1 71 ? 0.304 -4.699 8.499 1.00 89.19 71 PRO A O 1
ATOM 542 N N . GLU A 1 72 ? 1.509 -3.245 7.304 1.00 88.69 72 GLU A N 1
ATOM 543 C CA . GLU A 1 72 ? 0.716 -2.072 7.696 1.00 88.69 72 GLU A CA 1
ATOM 544 C C . GLU A 1 72 ? -0.716 -2.115 7.130 1.00 88.69 72 GLU A C 1
ATOM 546 O O . GLU A 1 72 ? -1.650 -1.615 7.754 1.00 88.69 72 GLU A O 1
ATOM 551 N N . ILE A 1 73 ? -0.909 -2.739 5.962 1.00 89.06 73 ILE A N 1
ATOM 552 C CA . ILE A 1 73 ? -2.225 -2.923 5.332 1.00 89.06 73 ILE A CA 1
ATOM 553 C C . ILE A 1 73 ? -3.006 -4.040 6.031 1.00 89.06 73 ILE A C 1
ATOM 555 O O . ILE A 1 73 ? -4.208 -3.892 6.242 1.00 89.06 73 ILE A O 1
ATOM 559 N N . GLN A 1 74 ? -2.327 -5.119 6.438 1.00 91.19 74 GLN A N 1
ATOM 560 C CA . GLN A 1 74 ? -2.924 -6.179 7.260 1.00 91.19 74 GLN A CA 1
ATOM 561 C C . GLN A 1 74 ? -3.402 -5.612 8.606 1.00 91.19 74 GLN A C 1
ATOM 563 O O . GLN A 1 74 ? -4.554 -5.800 8.982 1.00 91.19 74 GLN A O 1
ATOM 568 N N . GLN A 1 75 ? -2.564 -4.819 9.286 1.00 89.12 75 GLN A N 1
ATOM 569 C CA . GLN A 1 75 ? -2.960 -4.151 10.527 1.00 89.12 75 GLN A CA 1
ATOM 570 C C . GLN A 1 75 ? -4.152 -3.203 10.317 1.00 89.12 75 GLN A C 1
ATOM 572 O O . GLN A 1 75 ? -5.103 -3.233 11.095 1.00 89.12 75 GLN A O 1
ATOM 577 N N . ALA A 1 76 ? -4.127 -2.371 9.270 1.00 88.50 76 ALA A N 1
ATOM 578 C CA . ALA A 1 76 ? -5.221 -1.441 8.996 1.00 88.50 76 ALA A CA 1
ATOM 579 C C . ALA A 1 76 ? -6.553 -2.165 8.724 1.00 88.50 76 ALA A C 1
ATOM 581 O O . ALA A 1 76 ? -7.603 -1.666 9.122 1.00 88.50 76 ALA A O 1
ATOM 582 N N . HIS A 1 77 ? -6.518 -3.342 8.089 1.00 92.19 77 HIS A N 1
ATOM 583 C CA . HIS A 1 77 ? -7.687 -4.205 7.922 1.00 92.19 77 HIS A CA 1
ATOM 584 C C . HIS A 1 77 ? -8.240 -4.675 9.278 1.00 92.19 77 HIS A C 1
ATOM 586 O O . HIS A 1 77 ? -9.410 -4.434 9.576 1.00 92.19 77 HIS A O 1
ATOM 592 N N . ASP A 1 78 ? -7.396 -5.263 10.127 1.00 91.00 78 ASP A N 1
ATOM 593 C CA . ASP A 1 78 ? -7.791 -5.760 11.452 1.00 91.00 78 ASP A CA 1
ATOM 594 C C . ASP A 1 78 ? -8.318 -4.640 12.368 1.00 91.00 78 ASP A C 1
ATOM 596 O O . ASP A 1 78 ? -9.259 -4.843 13.140 1.00 91.00 78 ASP A O 1
ATOM 600 N N . ASP A 1 79 ? -7.736 -3.442 12.285 1.00 89.69 79 ASP A N 1
ATOM 601 C CA . ASP A 1 79 ? -8.199 -2.268 13.026 1.00 89.69 79 ASP A CA 1
ATOM 602 C C . ASP A 1 79 ? -9.568 -1.775 12.507 1.00 89.69 79 ASP A C 1
ATOM 604 O O . ASP A 1 79 ? -10.430 -1.412 13.315 1.00 89.69 79 ASP A O 1
ATOM 608 N N . LEU A 1 80 ? -9.832 -1.832 11.193 1.00 88.56 80 LEU A N 1
ATOM 609 C CA . LEU A 1 80 ? -11.157 -1.537 10.626 1.00 88.56 80 LEU A CA 1
ATOM 610 C C . LEU A 1 80 ? -12.214 -2.570 11.048 1.00 88.56 80 LEU A C 1
ATOM 612 O O . LEU A 1 80 ? -13.323 -2.171 11.411 1.00 88.56 80 LEU A O 1
ATOM 616 N N . GLU A 1 81 ? -11.889 -3.869 11.071 1.00 90.31 81 GLU A N 1
ATOM 617 C CA . GLU A 1 81 ? -12.795 -4.915 11.581 1.00 90.31 81 GLU A CA 1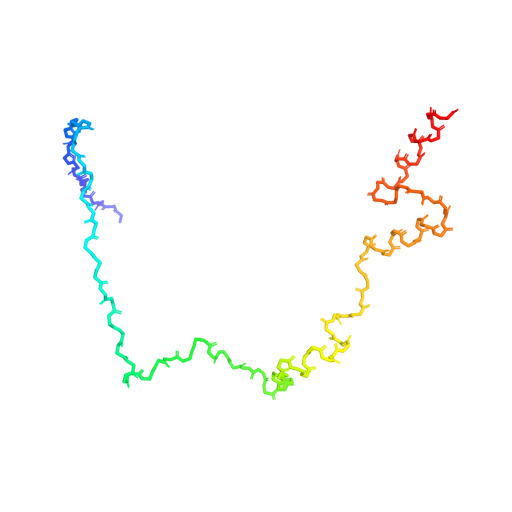
ATOM 618 C C . GLU A 1 81 ? -13.157 -4.698 13.059 1.00 90.31 81 GLU A C 1
ATOM 620 O O . GLU A 1 81 ? -14.289 -4.948 13.479 1.00 90.31 81 GLU A O 1
ATOM 625 N N . ARG A 1 82 ? -12.222 -4.157 13.851 1.00 87.25 82 ARG A N 1
ATOM 626 C CA . ARG A 1 82 ? -12.439 -3.763 15.257 1.00 87.25 82 ARG A CA 1
ATOM 627 C C . ARG A 1 82 ? -13.205 -2.444 15.417 1.00 87.25 82 ARG A C 1
ATOM 629 O O . ARG A 1 82 ? -13.502 -2.050 16.545 1.00 87.25 82 ARG A O 1
ATOM 636 N N . GLY A 1 83 ? -13.524 -1.747 14.325 1.00 87.62 83 GLY A N 1
ATOM 637 C CA . GLY A 1 83 ? -14.202 -0.448 14.341 1.00 87.62 83 GLY A CA 1
ATOM 638 C C . GLY A 1 83 ? -13.306 0.733 14.734 1.00 87.62 83 GLY A C 1
ATOM 639 O O . GLY A 1 83 ? -13.816 1.797 15.104 1.00 87.62 83 GLY A O 1
ATOM 640 N N . LEU A 1 84 ? -11.979 0.578 14.673 1.00 85.19 84 LEU A N 1
ATOM 641 C CA . LEU A 1 84 ? -11.035 1.677 14.853 1.00 85.19 84 LEU A CA 1
ATOM 642 C C . LEU A 1 84 ? -11.093 2.608 13.628 1.00 85.19 84 LEU A C 1
ATOM 644 O O . LEU A 1 84 ? -11.120 2.161 12.486 1.00 85.19 84 LEU A O 1
ATOM 648 N N . LYS A 1 85 ? -11.135 3.925 13.864 1.00 79.00 85 LYS A N 1
ATOM 649 C CA . LYS A 1 85 ? -11.347 4.931 12.803 1.00 79.00 85 LYS A CA 1
ATOM 650 C C . LYS A 1 85 ? -10.066 5.619 12.308 1.00 79.00 85 LYS A C 1
ATOM 652 O O . LYS A 1 85 ? -10.065 6.157 11.208 1.00 79.00 85 LYS A O 1
ATOM 657 N N . ASP A 1 86 ? -9.013 5.619 13.120 1.00 72.88 86 ASP A N 1
ATOM 658 C CA . ASP A 1 86 ? -7.731 6.300 12.867 1.00 72.88 86 ASP A CA 1
ATOM 659 C C . ASP A 1 86 ? -6.622 5.228 12.893 1.00 72.88 86 ASP A C 1
ATOM 661 O O . ASP A 1 86 ? -5.833 5.119 13.832 1.00 72.88 86 ASP A O 1
ATOM 665 N N . THR A 1 87 ? -6.688 4.311 11.920 1.00 74.44 87 THR A N 1
ATOM 666 C CA . THR A 1 87 ? -5.918 3.051 11.895 1.00 74.44 87 THR A CA 1
ATOM 667 C C . THR A 1 87 ? -4.439 3.254 11.557 1.00 74.44 87 THR A C 1
ATOM 669 O O . THR A 1 87 ? -3.611 2.423 11.905 1.00 74.44 87 THR A O 1
ATOM 672 N N . ASP A 1 88 ? -4.084 4.379 10.931 1.00 75.38 88 ASP A N 1
ATOM 673 C CA . ASP A 1 88 ? -2.701 4.782 10.641 1.00 75.38 88 ASP A CA 1
ATOM 674 C C . ASP A 1 88 ? -1.905 5.132 11.910 1.00 75.38 88 ASP A C 1
ATOM 676 O O . ASP A 1 88 ? -0.678 5.029 11.930 1.00 75.38 88 ASP A O 1
ATOM 680 N N . ARG A 1 89 ? -2.603 5.532 12.981 1.00 74.31 89 ARG A N 1
ATOM 681 C CA . ARG A 1 89 ? -2.021 5.874 14.288 1.00 74.31 89 ARG A CA 1
ATOM 682 C C . ARG A 1 89 ? -2.303 4.843 15.385 1.00 74.31 89 ARG A C 1
ATOM 684 O O . ARG A 1 89 ? -1.735 4.958 16.473 1.00 74.31 89 ARG A O 1
ATOM 691 N N . GLY A 1 90 ? -3.160 3.857 15.118 1.00 71.81 90 GLY A N 1
ATOM 692 C CA . GLY A 1 90 ? -3.493 2.756 16.025 1.00 71.81 90 GLY A CA 1
ATOM 693 C C . GLY A 1 90 ? -4.091 3.188 17.375 1.00 71.81 90 GLY A C 1
ATOM 694 O O . GLY A 1 90 ? -4.689 4.259 17.526 1.00 71.81 90 GLY A O 1
ATOM 695 N N . THR A 1 91 ? -3.918 2.336 18.393 1.00 73.06 91 THR A N 1
ATOM 696 C CA . THR A 1 91 ? -4.510 2.495 19.737 1.00 73.06 91 THR A CA 1
ATOM 697 C C . THR A 1 91 ? -4.329 3.886 20.370 1.00 73.06 91 THR A C 1
ATOM 699 O O . THR A 1 91 ? -5.324 4.419 20.868 1.00 73.06 91 THR A O 1
ATOM 702 N N . PRO A 1 92 ? -3.138 4.531 20.342 1.00 79.81 92 PRO A N 1
ATOM 703 C CA . PRO A 1 92 ? -2.945 5.839 20.974 1.00 79.81 92 PRO A CA 1
ATOM 704 C C . PRO A 1 92 ? -3.872 6.938 20.438 1.00 79.81 92 PRO A C 1
ATOM 706 O O . PRO A 1 92 ? -4.344 7.773 21.214 1.00 79.81 92 PRO A O 1
ATOM 709 N N . ALA A 1 93 ? -4.173 6.937 19.136 1.00 79.62 93 ALA A N 1
ATOM 710 C CA . ALA A 1 93 ? -5.084 7.917 18.549 1.00 79.62 93 ALA A CA 1
ATOM 711 C C . ALA A 1 93 ? -6.553 7.602 18.841 1.00 79.62 93 ALA A C 1
ATOM 713 O O . ALA A 1 93 ? -7.325 8.520 19.124 1.00 79.62 93 ALA A O 1
ATOM 714 N N . HIS A 1 94 ? -6.934 6.320 18.864 1.00 75.81 94 HIS A N 1
ATOM 715 C CA . HIS A 1 94 ? -8.272 5.932 19.307 1.00 75.81 94 HIS A CA 1
ATOM 716 C C . HIS A 1 94 ? -8.530 6.382 20.750 1.00 75.81 94 HIS A C 1
ATOM 718 O O . HIS A 1 94 ? -9.551 7.007 21.031 1.00 75.81 94 HIS A O 1
ATOM 724 N N . GLU A 1 95 ? -7.585 6.139 21.661 1.00 81.56 95 GLU A N 1
ATOM 725 C CA . GLU A 1 95 ? -7.682 6.620 23.039 1.00 81.56 95 GLU A CA 1
ATOM 726 C C . GLU A 1 95 ?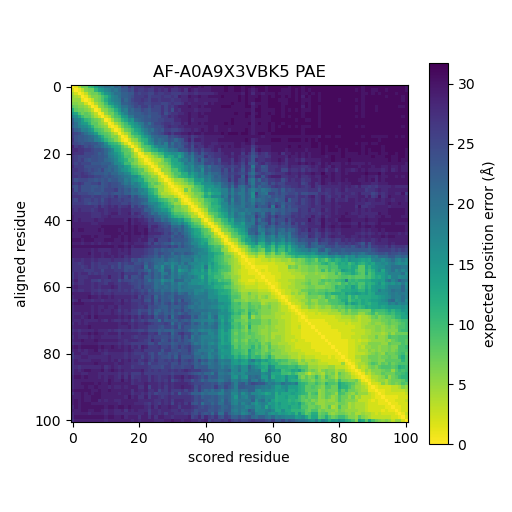 -7.781 8.146 23.133 1.00 81.56 95 GLU A C 1
ATOM 728 O O . GLU A 1 95 ? -8.558 8.658 23.938 1.00 81.56 95 GLU A O 1
ATOM 733 N N . ALA A 1 96 ? -6.995 8.882 22.340 1.00 84.94 96 ALA A N 1
ATOM 734 C CA . ALA A 1 96 ? -7.054 10.341 22.307 1.00 84.94 96 ALA A CA 1
ATOM 735 C C . ALA A 1 96 ? -8.431 10.842 21.839 1.00 84.94 96 ALA A C 1
ATOM 737 O O . ALA A 1 96 ? -8.988 11.751 22.452 1.00 84.94 96 ALA A O 1
ATOM 738 N N . TYR A 1 97 ? -9.015 10.205 20.819 1.00 80.06 97 TYR A N 1
ATOM 739 C 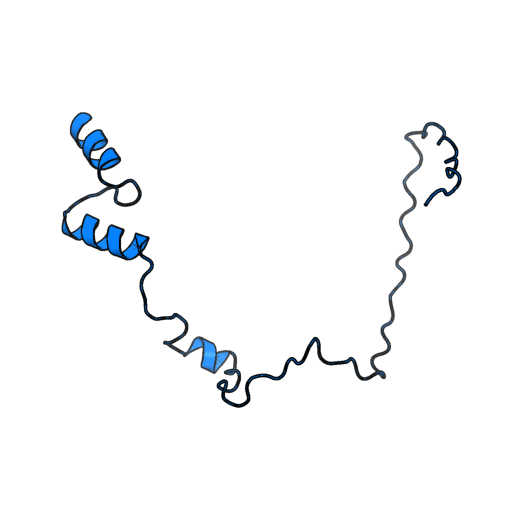CA . TYR A 1 97 ? -10.354 10.527 20.326 1.00 80.06 97 TYR A CA 1
ATOM 740 C C . TYR A 1 97 ? -11.445 10.269 21.377 1.00 80.06 97 TYR A C 1
ATOM 742 O O . TYR A 1 97 ? -12.321 11.112 21.568 1.00 80.06 97 TYR A O 1
ATOM 750 N N . GLN A 1 98 ? -11.375 9.149 22.108 1.00 82.56 98 GLN A N 1
ATOM 751 C CA . GLN A 1 98 ? -12.323 8.859 23.195 1.00 82.56 98 GLN A CA 1
ATOM 752 C C . GLN A 1 98 ? -12.203 9.858 24.357 1.00 82.56 98 GLN A C 1
ATOM 754 O O . GLN A 1 98 ? -13.212 10.224 24.945 1.00 82.56 98 GLN A O 1
ATOM 759 N N . LYS A 1 99 ? -10.991 10.346 24.663 1.00 86.75 99 LYS A N 1
ATOM 760 C CA . LYS A 1 99 ? -10.743 11.368 25.703 1.00 86.75 99 LYS A CA 1
ATOM 761 C C . LYS A 1 99 ? -11.230 12.777 25.313 1.00 86.75 99 LYS A C 1
ATOM 763 O O . LYS A 1 99 ? -11.240 13.656 26.170 1.00 86.75 99 LYS A O 1
ATOM 768 N N . GLN A 1 100 ? -11.588 13.006 24.045 1.00 82.19 100 GLN A N 1
ATOM 769 C CA . GLN A 1 100 ? -12.067 14.297 23.529 1.00 82.19 100 GLN A CA 1
ATOM 770 C C . GLN A 1 100 ? -13.606 14.382 23.422 1.00 82.19 100 GLN A C 1
ATOM 772 O O . GLN A 1 100 ? -14.136 15.469 23.181 1.00 82.19 100 GLN A O 1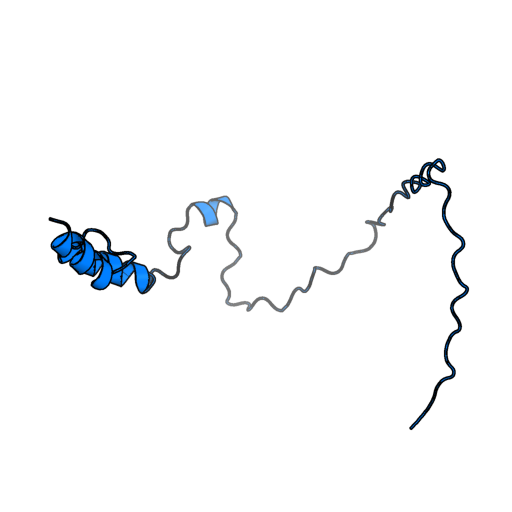
ATOM 777 N N . LYS A 1 101 ? -14.318 13.259 23.571 1.00 70.62 101 LYS A N 1
ATOM 778 C CA . LYS A 1 101 ? -15.787 13.199 23.566 1.00 70.62 101 LYS A CA 1
ATOM 779 C C . LYS A 1 101 ? -16.399 13.379 24.953 1.00 70.62 101 LYS A C 1
ATOM 781 O O . LYS A 1 101 ? -17.532 13.906 24.968 1.00 70.62 101 LYS A O 1
#

Sequence (101 aa):
MPTSPPSSSPARPPADPTASAPVPERVERRVDTTQKHPAPNAEQKDLNSPEARLPHERDQSVDMTDGEPRPEIQQAHDDLERGLKDTDRGTPAHEAYQKQK

Secondary structure (DSSP, 8-state):
----PPPPPPPPPPPPTTSPPPPPP-------TTS-PPPTT-----TTSPP---HHHHTT-S-SS-SPPPHHHHHHHHHHHTT-S-TTTHHHHHHHHHTT-

Mean predicted aligned error: 19.82 Å

Solvent-accessible surface area (backbone atoms only — not comparable to full-atom values): 7242 Å² total; per-residue (Å²): 134,89,88,80,84,84,85,84,77,82,84,81,77,89,78,70,94,79,68,77,76,83,78,78,79,85,77,78,82,82,76,75,79,86,56,84,74,75,71,84,78,76,64,81,68,59,86,82,54,78,77,84,64,54,73,74,55,49,74,71,50,86,76,83,58,89,81,72,74,55,70,71,56,54,50,35,49,56,30,46,76,71,67,48,86,52,48,94,63,36,69,70,46,51,53,52,53,63,75,72,111